Protein AF-A0A537RSR8-F1 (afdb_monomer)

Structure (mmCIF, N/CA/C/O backbone):
data_AF-A0A537RSR8-F1
#
_entry.id   AF-A0A537RSR8-F1
#
loop_
_atom_site.group_PDB
_atom_site.id
_atom_site.type_symbol
_atom_site.label_atom_id
_atom_site.label_alt_id
_atom_site.label_comp_id
_atom_site.label_asym_id
_atom_site.label_entity_id
_atom_site.label_seq_id
_atom_site.pdbx_PDB_ins_code
_atom_site.Cartn_x
_atom_site.Cartn_y
_atom_site.Cartn_z
_atom_site.occupancy
_atom_site.B_iso_or_equiv
_atom_site.auth_seq_id
_atom_site.auth_comp_id
_atom_site.auth_asym_id
_atom_site.auth_atom_id
_atom_site.pdbx_PDB_model_num
ATOM 1 N N . MET A 1 1 ? 3.055 12.876 38.496 1.00 39.62 1 MET A N 1
ATOM 2 C CA . MET A 1 1 ? 2.392 11.932 39.424 1.00 39.62 1 MET A CA 1
ATOM 3 C C . MET A 1 1 ? 3.444 10.927 39.880 1.00 39.62 1 MET A C 1
ATOM 5 O O . MET A 1 1 ? 4.235 10.508 39.049 1.00 39.62 1 MET A O 1
ATOM 9 N N . ALA A 1 2 ? 3.533 10.670 41.182 1.00 47.94 2 ALA A N 1
ATOM 10 C CA . ALA A 1 2 ? 4.694 10.120 41.884 1.00 47.94 2 ALA A CA 1
ATOM 11 C C . ALA A 1 2 ? 4.989 8.625 41.641 1.00 47.94 2 ALA A C 1
ATOM 13 O O . ALA A 1 2 ? 4.062 7.830 41.532 1.00 47.94 2 ALA A O 1
ATOM 14 N N . CYS A 1 3 ? 6.268 8.240 41.731 1.00 43.16 3 CYS A N 1
ATOM 15 C CA . CYS A 1 3 ? 6.656 6.929 42.259 1.00 43.16 3 CYS A CA 1
ATOM 16 C C . CYS A 1 3 ? 7.515 7.129 43.516 1.00 43.16 3 CYS A C 1
ATOM 18 O O . CYS A 1 3 ? 8.520 7.838 43.503 1.00 43.16 3 CYS A O 1
ATOM 20 N N . CYS A 1 4 ? 7.015 6.553 44.608 1.00 46.69 4 CYS A N 1
ATOM 21 C CA . CYS A 1 4 ? 7.458 6.679 45.989 1.00 46.69 4 CYS A CA 1
ATOM 22 C C . CYS A 1 4 ? 8.866 6.136 46.274 1.00 46.69 4 CYS A C 1
ATOM 24 O O . CYS A 1 4 ? 9.307 5.139 45.712 1.00 46.69 4 CYS A O 1
ATOM 26 N N . PHE A 1 5 ? 9.489 6.771 47.269 1.00 52.38 5 PHE A N 1
ATOM 27 C CA . PHE A 1 5 ? 10.624 6.315 48.072 1.00 52.38 5 PHE A CA 1
ATOM 28 C C . PHE A 1 5 ? 10.448 4.895 48.642 1.00 52.38 5 PHE A C 1
ATOM 30 O O . PHE A 1 5 ? 9.408 4.593 49.229 1.00 52.38 5 PHE A O 1
ATOM 37 N N . SER A 1 6 ? 11.531 4.112 48.689 1.00 43.66 6 SER A N 1
ATOM 38 C CA . SER A 1 6 ? 11.964 3.472 49.942 1.00 43.66 6 SER A CA 1
ATOM 39 C C . SER A 1 6 ? 13.430 3.045 49.911 1.00 43.66 6 SER A C 1
ATOM 41 O O . SER A 1 6 ? 14.031 2.831 48.867 1.00 43.66 6 SER A O 1
ATOM 43 N N . ARG A 1 7 ? 14.003 3.071 51.113 1.00 43.72 7 ARG A N 1
ATOM 44 C CA . ARG A 1 7 ? 15.406 3.289 51.465 1.00 43.72 7 ARG A CA 1
ATOM 45 C C . ARG A 1 7 ? 16.280 2.039 51.307 1.00 43.72 7 ARG A C 1
ATOM 47 O O . ARG A 1 7 ? 15.834 0.939 51.588 1.00 43.72 7 ARG A O 1
ATOM 54 N N . ALA A 1 8 ? 17.550 2.303 50.995 1.00 47.47 8 ALA A N 1
ATOM 55 C CA . ALA A 1 8 ? 18.753 1.706 51.580 1.00 47.47 8 ALA A CA 1
ATOM 56 C C . ALA A 1 8 ? 18.809 0.179 51.785 1.00 47.47 8 ALA A C 1
ATOM 58 O O . ALA A 1 8 ? 18.234 -0.340 52.732 1.00 47.47 8 ALA A O 1
ATOM 59 N N . ALA A 1 9 ? 19.704 -0.484 51.050 1.00 43.69 9 ALA A N 1
ATOM 60 C CA . ALA A 1 9 ? 20.720 -1.341 51.662 1.00 43.69 9 ALA A CA 1
ATOM 61 C C . ALA A 1 9 ? 21.849 -1.621 50.662 1.00 43.69 9 ALA A C 1
ATOM 63 O O . ALA A 1 9 ? 21.646 -2.098 49.551 1.00 43.69 9 ALA A O 1
ATOM 64 N N . LEU A 1 10 ? 23.046 -1.278 51.110 1.00 51.28 10 LEU A N 1
ATOM 65 C CA . LEU A 1 10 ? 24.346 -1.427 50.488 1.00 51.28 10 LEU A CA 1
ATOM 66 C C . LEU A 1 10 ? 24.782 -2.901 50.549 1.00 51.28 10 LEU A C 1
ATOM 68 O O . LEU A 1 10 ? 25.144 -3.328 51.632 1.00 51.28 10 LEU A O 1
ATOM 72 N N . HIS A 1 11 ? 24.782 -3.664 49.449 1.00 37.59 11 HIS A N 1
ATOM 73 C CA . HIS A 1 11 ? 25.562 -4.911 49.336 1.00 37.59 11 HIS A CA 1
ATOM 74 C C . HIS A 1 11 ? 25.999 -5.148 47.885 1.00 37.59 11 HIS A C 1
ATOM 76 O O . HIS A 1 11 ? 25.181 -5.261 46.975 1.00 37.59 11 HIS A O 1
ATOM 82 N N . ALA A 1 12 ? 27.314 -5.212 47.691 1.00 51.06 12 ALA A N 1
ATOM 83 C CA . ALA A 1 12 ? 27.969 -5.571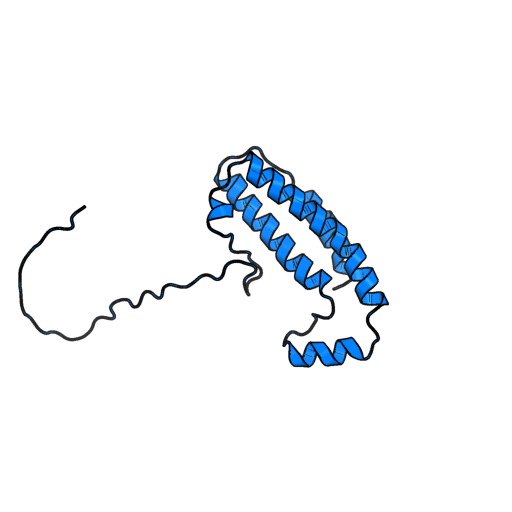 46.446 1.00 51.06 12 ALA A CA 1
ATOM 84 C C . ALA A 1 12 ? 27.857 -7.081 46.194 1.00 51.06 12 ALA A C 1
ATOM 86 O O . ALA A 1 12 ? 28.381 -7.855 46.989 1.00 51.06 12 ALA A O 1
ATOM 87 N N . VAL A 1 13 ? 27.247 -7.488 45.075 1.00 46.44 13 VAL A N 1
ATOM 88 C CA . VAL A 1 13 ? 27.472 -8.788 44.422 1.00 46.44 13 VAL A CA 1
ATOM 89 C C . VAL A 1 13 ? 27.340 -8.603 42.905 1.00 46.44 13 VAL A C 1
ATOM 91 O O . VAL A 1 13 ? 26.468 -7.892 42.414 1.00 46.44 13 VAL A O 1
ATOM 94 N N . LEU A 1 14 ? 28.279 -9.222 42.197 1.00 47.00 14 LEU A N 1
ATOM 95 C CA . LEU A 1 14 ? 28.429 -9.330 40.749 1.00 47.00 14 LEU A CA 1
ATOM 96 C C . LEU A 1 14 ? 27.175 -9.841 40.013 1.00 47.00 14 LEU A C 1
ATOM 98 O O . LEU A 1 14 ? 26.376 -10.584 40.570 1.00 47.00 14 LEU A O 1
ATOM 102 N N . LEU A 1 15 ? 27.149 -9.564 38.702 1.00 53.88 15 LEU A N 1
ATOM 103 C CA . LEU A 1 15 ? 26.334 -10.219 37.669 1.00 53.88 15 LEU A CA 1
ATOM 104 C C . LEU A 1 15 ? 24.812 -9.986 37.733 1.00 53.88 15 LEU A C 1
ATOM 106 O O . LEU A 1 15 ? 24.072 -10.752 38.336 1.00 53.88 15 LEU A O 1
ATOM 110 N N . ALA A 1 16 ? 24.328 -9.033 36.935 1.00 38.84 16 ALA A N 1
ATOM 111 C CA . ALA A 1 16 ? 23.078 -9.207 36.198 1.00 38.84 16 ALA A CA 1
ATOM 112 C C . ALA A 1 16 ? 23.004 -8.203 35.045 1.00 38.84 16 ALA A C 1
ATOM 114 O O . ALA A 1 16 ? 23.120 -6.996 35.241 1.00 38.84 16 ALA A O 1
ATOM 115 N N . CYS A 1 17 ? 22.805 -8.729 33.839 1.00 47.00 17 CYS A N 1
ATOM 116 C CA . CYS A 1 17 ? 22.430 -7.983 32.648 1.00 47.00 17 CYS A CA 1
ATOM 117 C C . CYS A 1 17 ? 21.179 -7.140 32.926 1.00 47.00 17 CYS A C 1
ATOM 119 O O . CYS A 1 17 ? 20.070 -7.668 32.931 1.00 47.00 17 CYS A O 1
ATOM 121 N N . THR A 1 18 ? 21.328 -5.834 33.121 1.00 50.03 18 THR A N 1
ATOM 122 C CA . THR A 1 18 ? 20.189 -4.919 33.196 1.00 50.03 18 THR A CA 1
ATOM 123 C C . THR A 1 18 ? 20.123 -4.082 31.931 1.00 50.03 18 THR A C 1
ATOM 125 O O . THR A 1 18 ? 20.623 -2.969 31.838 1.00 50.03 18 THR A O 1
ATOM 128 N N . LEU A 1 19 ? 19.460 -4.685 30.944 1.00 54.34 19 LEU A N 1
ATOM 129 C CA . LEU A 1 19 ? 18.396 -4.027 30.191 1.00 54.34 19 LEU A CA 1
ATOM 130 C C . LEU A 1 19 ? 18.764 -2.645 29.633 1.00 54.34 19 LEU A C 1
ATOM 132 O O . LEU A 1 19 ? 18.045 -1.669 29.827 1.00 54.34 19 LEU A O 1
ATOM 136 N N . ALA A 1 20 ? 19.774 -2.609 28.766 1.00 46.62 20 ALA A N 1
ATOM 137 C CA . ALA A 1 20 ? 19.586 -1.872 27.524 1.00 46.62 20 ALA A CA 1
ATOM 138 C C . ALA A 1 20 ? 18.528 -2.637 26.710 1.00 46.62 20 ALA A C 1
ATOM 140 O O . ALA A 1 20 ? 18.837 -3.321 25.736 1.00 46.62 20 ALA A O 1
ATOM 141 N N . ALA A 1 21 ? 17.270 -2.590 27.163 1.00 49.69 21 ALA A N 1
ATOM 142 C CA . ALA A 1 21 ? 16.139 -2.810 26.285 1.00 49.69 21 ALA A CA 1
ATOM 143 C C . ALA A 1 21 ? 16.241 -1.668 25.284 1.00 49.69 21 ALA A C 1
ATOM 145 O O . ALA A 1 21 ? 15.820 -0.543 25.554 1.00 49.69 21 ALA A O 1
ATOM 146 N N . GLY A 1 22 ? 16.970 -1.937 24.201 1.00 42.28 22 GLY A N 1
ATOM 147 C CA . GLY A 1 22 ? 17.102 -1.015 23.102 1.00 42.28 22 GLY A CA 1
ATOM 148 C C . GLY A 1 22 ? 15.700 -0.555 22.761 1.00 42.28 22 GLY A C 1
ATOM 149 O O . GLY A 1 22 ? 14.799 -1.378 22.587 1.00 42.28 22 GLY A O 1
ATOM 150 N N . CYS A 1 23 ? 15.515 0.758 22.691 1.00 46.81 23 CYS A N 1
ATOM 151 C CA . CYS A 1 23 ? 14.476 1.310 21.852 1.00 46.81 23 CYS A CA 1
ATOM 152 C C . CYS A 1 23 ? 14.758 0.732 20.463 1.00 46.81 23 CYS A C 1
ATOM 154 O O . CYS A 1 23 ? 15.594 1.247 19.721 1.00 46.81 23 CYS A O 1
ATOM 156 N N . ALA A 1 24 ? 14.163 -0.419 20.153 1.00 47.69 24 ALA A N 1
ATOM 157 C CA . ALA A 1 24 ? 14.047 -0.889 18.799 1.00 47.69 24 ALA A CA 1
ATOM 158 C C . ALA A 1 24 ? 13.184 0.179 18.141 1.00 47.69 24 ALA A C 1
ATOM 160 O O . ALA A 1 24 ? 11.961 0.174 18.268 1.00 47.69 24 ALA A O 1
ATOM 161 N N . ASN A 1 25 ? 13.844 1.173 17.550 1.00 53.41 25 ASN A N 1
ATOM 162 C CA . ASN A 1 25 ? 13.212 2.131 16.672 1.00 53.41 25 ASN A CA 1
ATOM 163 C C . ASN A 1 25 ? 12.733 1.310 15.478 1.00 53.41 25 ASN A C 1
ATOM 165 O O . ASN A 1 25 ? 13.454 1.175 14.491 1.00 53.41 25 ASN A O 1
ATOM 169 N N . ALA A 1 26 ? 11.564 0.679 15.607 1.00 64.56 26 ALA A N 1
ATOM 170 C CA . ALA A 1 26 ? 10.873 0.095 14.478 1.00 64.56 26 ALA A CA 1
ATOM 171 C C . ALA A 1 26 ? 10.691 1.243 13.484 1.00 64.56 26 ALA A C 1
ATOM 173 O O . ALA A 1 26 ? 9.976 2.208 13.758 1.00 64.56 26 ALA A O 1
ATOM 174 N N . SER A 1 27 ? 11.444 1.202 12.386 1.00 80.31 27 SER A N 1
ATOM 175 C CA . SER A 1 27 ? 11.344 2.210 11.341 1.00 80.31 27 SER A CA 1
ATOM 176 C C . SER A 1 27 ? 9.933 2.158 10.773 1.00 80.31 27 SER A C 1
ATOM 178 O O . SER A 1 27 ? 9.438 1.076 10.476 1.00 80.31 27 SER A O 1
ATOM 180 N N . ILE A 1 28 ? 9.275 3.304 10.629 1.00 88.38 28 ILE A N 1
ATOM 181 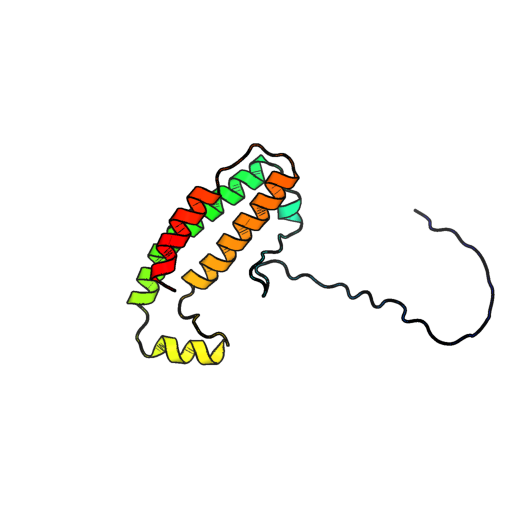C CA . ILE A 1 28 ? 7.988 3.393 9.928 1.00 88.38 28 ILE A CA 1
ATOM 182 C C . ILE A 1 28 ? 8.211 2.998 8.462 1.00 88.38 28 ILE A C 1
ATOM 184 O O . ILE A 1 28 ? 9.248 3.335 7.887 1.00 88.38 28 ILE A O 1
ATOM 188 N N . GLY A 1 29 ? 7.252 2.294 7.859 1.00 90.88 29 GLY A N 1
ATOM 189 C CA . GLY A 1 29 ? 7.303 1.917 6.447 1.00 90.88 29 GLY A CA 1
ATOM 190 C C . GLY A 1 29 ? 7.480 0.422 6.191 1.00 90.88 29 GLY A C 1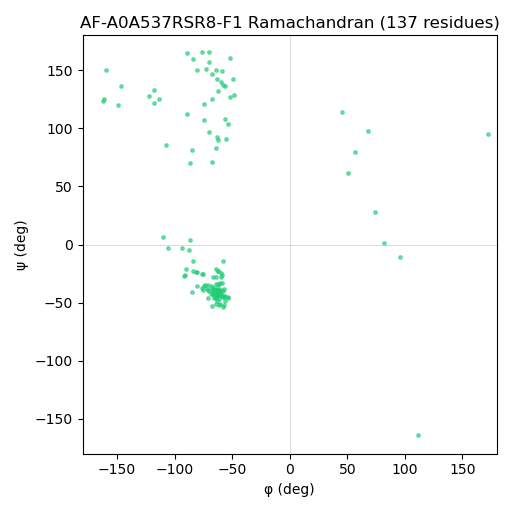
ATOM 191 O O . GLY A 1 29 ? 7.263 -0.413 7.074 1.00 90.88 29 GLY A O 1
ATOM 192 N N . LEU A 1 30 ? 7.869 0.090 4.957 1.00 90.00 30 LEU A N 1
ATOM 193 C CA . LEU A 1 30 ? 8.145 -1.282 4.534 1.00 90.00 30 LEU A CA 1
ATOM 194 C C . LEU A 1 30 ? 9.399 -1.815 5.239 1.00 90.00 30 LEU A C 1
ATOM 196 O O . LEU A 1 30 ? 10.475 -1.220 5.177 1.00 90.00 30 LEU A O 1
ATOM 200 N N . GLN A 1 31 ? 9.246 -2.950 5.904 1.00 91.50 31 GLN A N 1
ATOM 201 C CA . GLN A 1 31 ? 10.297 -3.663 6.608 1.00 91.50 31 GLN A CA 1
ATOM 202 C C . GLN A 1 31 ? 10.998 -4.662 5.683 1.00 91.50 31 GLN A C 1
ATOM 204 O O . GLN A 1 31 ? 10.488 -5.057 4.635 1.00 91.50 31 GLN A O 1
ATOM 209 N N . LYS A 1 32 ? 12.172 -5.137 6.114 1.00 86.88 32 LYS A N 1
ATOM 210 C CA . LYS A 1 32 ? 12.944 -6.160 5.385 1.00 86.88 32 LYS A CA 1
ATOM 211 C C . LYS A 1 32 ? 12.235 -7.515 5.289 1.00 86.88 32 LYS A C 1
ATOM 213 O O . LYS A 1 32 ? 12.590 -8.308 4.426 1.00 86.88 32 LYS A O 1
ATOM 218 N N . ASP A 1 33 ? 11.274 -7.780 6.169 1.00 86.06 33 ASP A N 1
ATOM 219 C CA . ASP A 1 33 ? 10.451 -8.994 6.159 1.00 86.06 33 ASP A CA 1
ATOM 220 C C . ASP A 1 33 ? 9.205 -8.873 5.256 1.00 86.06 33 ASP A C 1
ATOM 222 O O . ASP A 1 33 ? 8.392 -9.793 5.207 1.00 86.06 33 ASP A O 1
ATOM 226 N N . GLY A 1 34 ? 9.046 -7.750 4.543 1.00 87.00 34 GLY A N 1
ATOM 227 C CA . GLY A 1 34 ? 7.904 -7.484 3.666 1.00 87.00 34 GLY A CA 1
ATOM 228 C C . GLY A 1 34 ? 6.656 -6.973 4.391 1.00 87.00 34 GLY A C 1
ATOM 229 O O . GLY A 1 34 ? 5.633 -6.734 3.750 1.00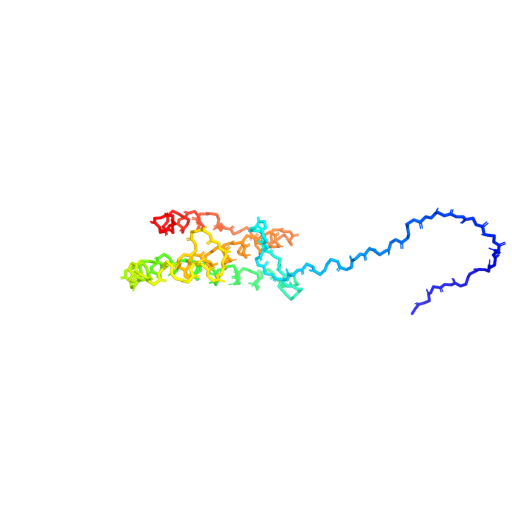 87.00 34 GLY A O 1
ATOM 230 N N . THR A 1 35 ? 6.706 -6.780 5.711 1.00 91.06 35 THR A N 1
ATOM 231 C CA . THR A 1 35 ? 5.607 -6.162 6.462 1.00 91.06 35 THR A CA 1
ATOM 232 C C . THR A 1 35 ? 5.691 -4.639 6.416 1.00 91.06 35 THR A C 1
ATOM 234 O O . THR A 1 35 ? 6.742 -4.069 6.145 1.00 91.06 35 THR A O 1
ATOM 237 N N . TYR A 1 36 ? 4.581 -3.951 6.685 1.00 93.12 36 TYR A N 1
ATOM 238 C CA . TYR A 1 36 ? 4.565 -2.492 6.793 1.00 93.12 36 TYR A CA 1
ATOM 239 C C . TYR A 1 36 ? 4.248 -2.061 8.226 1.00 93.12 36 TYR A C 1
ATOM 241 O O . TYR A 1 36 ? 3.211 -2.444 8.777 1.00 93.12 36 TYR A O 1
ATOM 249 N N . THR A 1 37 ? 5.115 -1.239 8.812 1.00 95.00 37 THR A N 1
ATOM 250 C CA . THR A 1 37 ? 4.903 -0.604 10.118 1.00 95.00 37 THR A CA 1
ATOM 251 C C . THR A 1 37 ? 4.193 0.728 9.910 1.00 95.00 37 THR A C 1
ATOM 253 O O . THR A 1 37 ? 4.781 1.655 9.353 1.00 95.00 37 THR A O 1
ATOM 256 N N . LEU A 1 38 ? 2.938 0.813 10.358 1.00 94.56 38 LEU A N 1
ATOM 257 C CA . LEU A 1 38 ? 2.150 2.049 10.329 1.00 94.56 38 LEU A CA 1
ATOM 258 C C . LEU A 1 38 ? 2.726 3.090 11.281 1.00 94.56 38 LEU A C 1
ATOM 260 O O . LEU A 1 38 ? 3.186 2.749 12.378 1.00 94.56 38 LEU A O 1
ATOM 264 N N . ASP A 1 39 ? 2.612 4.360 10.913 1.00 93.50 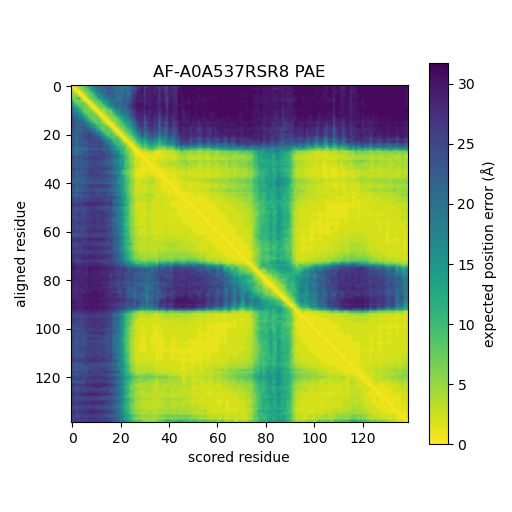39 ASP A N 1
ATOM 265 C CA . ASP A 1 39 ? 2.881 5.435 11.859 1.00 93.50 39 ASP A CA 1
ATOM 266 C C . ASP A 1 39 ? 1.791 5.520 12.952 1.00 93.50 39 ASP A C 1
ATOM 268 O O . ASP A 1 39 ? 0.723 4.903 12.874 1.00 93.50 39 ASP A O 1
ATOM 272 N N . SER A 1 40 ? 2.064 6.262 14.027 1.00 92.06 40 SER A N 1
ATOM 273 C CA . SER A 1 40 ? 1.126 6.391 15.150 1.00 92.06 40 SER A CA 1
ATOM 274 C C . SER A 1 40 ? -0.164 7.135 14.782 1.00 92.06 40 SER A C 1
ATOM 276 O O . SER A 1 40 ? -1.219 6.877 15.370 1.00 92.06 40 SER A O 1
ATOM 278 N N . SER A 1 41 ? -0.112 8.041 13.807 1.00 93.62 41 SER A N 1
ATOM 279 C CA . SER A 1 41 ? -1.285 8.760 13.315 1.00 93.62 41 SER A CA 1
ATOM 280 C C . SER A 1 41 ? -2.209 7.836 12.518 1.00 93.62 41 SER A C 1
ATOM 282 O O . SER A 1 41 ? -3.417 7.867 12.735 1.00 93.62 41 SER A O 1
ATOM 284 N N . GLU A 1 42 ? -1.658 6.929 11.711 1.00 94.12 42 GLU A N 1
ATOM 285 C CA . GLU A 1 42 ? -2.395 5.909 10.956 1.00 94.12 42 GLU A CA 1
ATOM 286 C C . GLU A 1 42 ? -3.055 4.883 11.887 1.00 94.12 42 GLU A C 1
ATOM 288 O O . GLU A 1 42 ? -4.226 4.537 11.720 1.00 94.12 42 GLU A O 1
ATOM 293 N N . GLN A 1 43 ? -2.350 4.452 12.938 1.00 93.50 43 GLN A N 1
ATOM 294 C CA . GLN A 1 43 ? -2.888 3.520 13.939 1.00 93.50 43 GLN A CA 1
ATOM 295 C C . GLN A 1 43 ? -4.068 4.105 14.737 1.00 93.50 43 GLN A C 1
ATOM 297 O O . GLN A 1 43 ? -4.941 3.369 15.216 1.00 93.50 43 GLN A O 1
ATOM 302 N N . THR A 1 44 ? -4.119 5.429 14.895 1.00 95.00 44 THR A N 1
ATOM 303 C CA . THR A 1 44 ? -5.140 6.123 15.699 1.00 95.00 44 THR A CA 1
ATOM 304 C C . THR A 1 44 ? -6.351 6.587 14.892 1.00 95.00 44 THR A C 1
ATOM 306 O O . THR A 1 44 ? -7.327 7.038 15.490 1.00 95.00 44 THR A O 1
ATOM 309 N N . LEU A 1 45 ? -6.354 6.394 13.570 1.00 97.06 45 LEU A N 1
ATOM 310 C CA . LEU A 1 45 ? -7.485 6.733 12.706 1.00 97.06 45 LEU A CA 1
ATOM 311 C C . LEU A 1 45 ? -8.777 5.995 13.100 1.00 97.06 45 LEU A C 1
ATOM 313 O O . LEU A 1 45 ? -8.760 4.863 13.604 1.00 97.06 45 LEU A O 1
ATOM 317 N N . ASP A 1 46 ? -9.907 6.656 12.847 1.00 97.25 46 ASP A N 1
ATOM 318 C CA . ASP A 1 46 ? -11.243 6.066 12.918 1.00 97.25 46 ASP A CA 1
ATOM 319 C C . ASP A 1 46 ? -11.536 5.177 11.697 1.00 97.25 46 ASP A C 1
ATOM 321 O O . ASP A 1 46 ? -10.841 5.234 10.679 1.00 97.25 46 ASP A O 1
ATOM 325 N N . CYS A 1 47 ? -12.588 4.358 11.785 1.00 97.50 47 CYS A N 1
ATOM 326 C CA . CYS A 1 47 ? -12.957 3.418 10.725 1.00 97.50 47 CYS A CA 1
ATOM 327 C C . CYS A 1 47 ? -13.204 4.092 9.366 1.00 97.50 47 CYS A C 1
ATOM 329 O O . CYS A 1 47 ? -12.812 3.540 8.339 1.00 97.50 47 CYS A O 1
ATOM 331 N N . GLY A 1 48 ? -13.818 5.280 9.335 1.00 97.25 48 GLY A N 1
ATOM 332 C CA . GLY A 1 48 ? -14.085 5.989 8.084 1.00 97.25 48 GLY A CA 1
ATOM 333 C C . GLY A 1 48 ? -12.787 6.419 7.406 1.00 97.25 48 GLY A C 1
ATOM 334 O O . GLY A 1 48 ? -12.585 6.176 6.215 1.00 97.25 48 GLY A O 1
ATOM 335 N N . ARG A 1 49 ? -11.858 6.985 8.181 1.00 97.44 49 ARG A N 1
ATOM 336 C CA . ARG A 1 49 ? -10.534 7.372 7.676 1.00 97.44 49 ARG A CA 1
ATOM 337 C C . ARG A 1 49 ? -9.679 6.176 7.280 1.00 97.44 49 ARG A C 1
ATOM 339 O O . ARG A 1 49 ? -9.010 6.246 6.253 1.00 97.44 49 ARG A O 1
ATOM 346 N N . LEU A 1 50 ? -9.697 5.088 8.046 1.00 97.31 50 LEU A N 1
ATOM 347 C CA . LEU A 1 50 ? -8.984 3.861 7.683 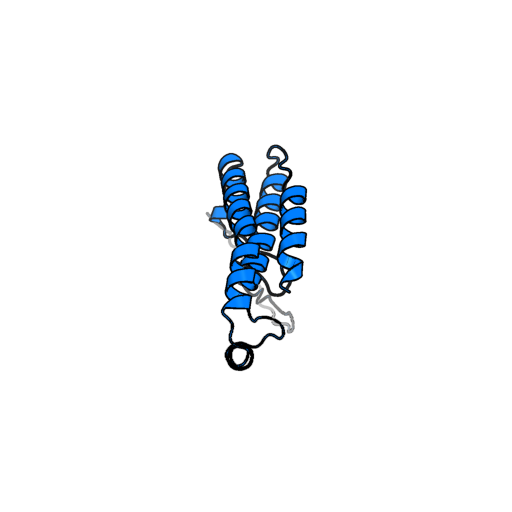1.00 97.31 50 LEU A CA 1
ATOM 348 C C . LEU A 1 50 ? -9.508 3.284 6.366 1.00 97.31 50 LEU A C 1
ATOM 350 O O . LEU A 1 50 ? -8.711 3.009 5.476 1.00 97.31 50 LEU A O 1
ATOM 354 N N . SER A 1 51 ? -10.832 3.186 6.210 1.00 97.19 51 SER A N 1
ATOM 355 C CA . SER A 1 51 ? -11.466 2.739 4.964 1.00 97.19 51 SER A CA 1
ATOM 356 C C . SER A 1 51 ? -11.035 3.604 3.778 1.00 97.19 51 SER A C 1
ATOM 358 O O . SER A 1 51 ? -10.588 3.084 2.759 1.00 97.19 51 SER A O 1
ATOM 360 N N . ASN A 1 52 ? -11.088 4.931 3.917 1.00 97.25 52 ASN A N 1
ATOM 361 C CA . ASN A 1 52 ? -10.684 5.842 2.844 1.00 97.25 52 ASN A CA 1
ATOM 362 C C . ASN A 1 52 ? -9.199 5.705 2.477 1.00 97.25 52 ASN A C 1
ATOM 364 O O . ASN A 1 52 ? -8.861 5.742 1.296 1.00 97.25 52 ASN A O 1
ATOM 368 N N . ASN A 1 53 ? -8.317 5.515 3.463 1.00 96.75 53 ASN A N 1
ATOM 369 C CA . ASN A 1 53 ? -6.896 5.278 3.202 1.00 96.75 53 ASN A CA 1
ATOM 370 C C . ASN A 1 53 ? -6.660 3.941 2.490 1.00 96.75 53 ASN A C 1
ATOM 372 O O . ASN A 1 53 ? -5.892 3.895 1.532 1.0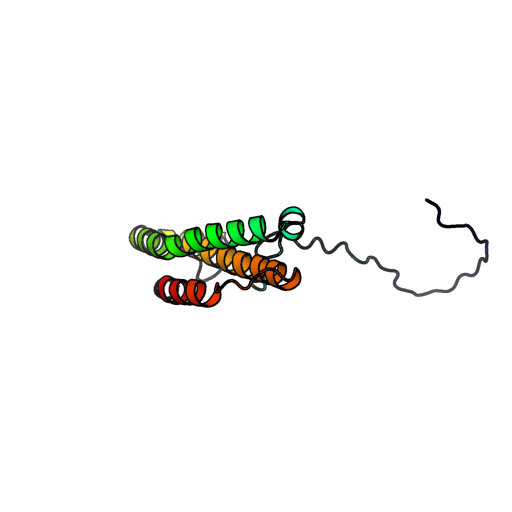0 96.75 53 ASN A O 1
ATOM 376 N N . ILE A 1 54 ? -7.347 2.874 2.912 1.00 97.44 54 ILE A N 1
ATOM 377 C CA . ILE A 1 54 ? -7.298 1.566 2.244 1.00 97.44 54 ILE A CA 1
ATOM 378 C C . ILE A 1 54 ? -7.723 1.713 0.780 1.00 97.44 54 ILE A C 1
ATOM 380 O O . ILE A 1 54 ? -6.970 1.331 -0.114 1.00 97.44 54 ILE A O 1
ATOM 384 N N . TRP A 1 55 ? -8.877 2.332 0.518 1.00 97.06 55 TRP A N 1
ATOM 385 C CA . TRP A 1 55 ? -9.369 2.528 -0.846 1.00 97.06 55 TRP A CA 1
ATOM 386 C C . TRP A 1 55 ? -8.441 3.394 -1.693 1.00 97.06 55 TRP A C 1
ATOM 388 O O . TRP A 1 55 ? -8.162 3.036 -2.834 1.00 97.06 55 TRP A O 1
ATOM 398 N N . GLY A 1 56 ? -7.922 4.496 -1.147 1.00 96.69 56 GLY A N 1
ATOM 399 C CA . GLY A 1 56 ? -6.975 5.356 -1.856 1.00 96.69 56 GLY A CA 1
ATOM 400 C C . GLY A 1 56 ? -5.726 4.594 -2.301 1.00 96.69 56 GLY A C 1
ATOM 401 O O . GLY A 1 56 ? -5.322 4.690 -3.458 1.00 96.69 56 GLY A O 1
ATOM 402 N N . ARG A 1 57 ? -5.160 3.767 -1.417 1.00 96.94 57 ARG A N 1
ATOM 403 C CA . ARG A 1 57 ? -3.982 2.946 -1.734 1.00 96.94 57 ARG A CA 1
ATOM 404 C C . ARG A 1 57 ? -4.296 1.807 -2.701 1.00 96.94 57 ARG A C 1
ATOM 406 O O . ARG A 1 57 ? -3.487 1.536 -3.581 1.00 96.94 57 ARG A O 1
ATOM 413 N N . LEU A 1 58 ? -5.482 1.199 -2.622 1.00 97.00 58 LEU A N 1
ATOM 414 C CA . LEU A 1 58 ? -5.939 0.235 -3.632 1.00 97.00 58 LEU A CA 1
ATOM 415 C C . LEU A 1 58 ? -6.013 0.867 -5.030 1.00 97.00 58 LEU A C 1
ATOM 417 O O . LEU A 1 58 ? -5.616 0.234 -6.004 1.00 97.00 58 LEU A O 1
ATOM 421 N N . GLN A 1 59 ? -6.450 2.125 -5.147 1.00 96.50 59 GLN A N 1
ATOM 422 C CA . GLN A 1 59 ? -6.419 2.834 -6.434 1.00 96.50 59 GLN A CA 1
ATOM 423 C C . GLN A 1 59 ? -4.987 3.081 -6.925 1.00 96.50 59 GLN A C 1
ATOM 425 O O . GLN A 1 59 ? -4.716 2.944 -8.118 1.00 96.50 59 GLN A O 1
ATOM 430 N N . VAL A 1 60 ? -4.055 3.399 -6.019 1.00 95.81 60 VAL A N 1
ATOM 431 C CA . VAL A 1 60 ? -2.631 3.510 -6.373 1.00 95.81 60 VAL A CA 1
ATOM 432 C C . VAL A 1 60 ? -2.120 2.176 -6.904 1.00 95.81 60 VAL A C 1
ATOM 434 O O . VAL A 1 60 ? -1.580 2.158 -8.009 1.00 95.81 60 VAL A O 1
ATOM 437 N N . LEU A 1 61 ? -2.352 1.076 -6.182 1.00 96.12 61 LEU A N 1
ATOM 438 C CA . LEU A 1 61 ? -1.946 -0.278 -6.573 1.00 96.12 61 LEU A CA 1
ATOM 439 C C . LEU A 1 61 ? -2.447 -0.644 -7.971 1.00 96.12 61 LEU A C 1
ATOM 441 O O . LEU A 1 61 ? -1.650 -1.078 -8.799 1.00 96.12 61 LEU A O 1
ATOM 445 N N . LYS A 1 62 ? -3.719 -0.368 -8.276 1.00 95.81 62 LYS A N 1
ATOM 446 C CA . LYS A 1 62 ? -4.312 -0.608 -9.604 1.00 95.81 62 LYS A CA 1
ATOM 447 C C . LYS A 1 62 ? -3.600 0.133 -10.742 1.00 95.81 62 LYS A C 1
ATOM 449 O O . LYS A 1 62 ? -3.633 -0.334 -11.872 1.00 95.81 62 LYS A O 1
ATOM 454 N N . SER A 1 63 ? -2.938 1.257 -10.458 1.00 95.06 63 SER A N 1
ATOM 455 C CA . SER A 1 63 ? -2.173 2.023 -11.457 1.00 95.06 63 SER A CA 1
ATOM 456 C C . SER A 1 63 ? -0.742 1.517 -11.684 1.00 95.06 63 SER A C 1
ATOM 458 O O . SER A 1 63 ? -0.083 1.945 -12.632 1.00 95.06 63 SER A O 1
ATOM 460 N N . LEU A 1 64 ? -0.215 0.664 -10.799 1.00 94.38 64 LEU A N 1
ATOM 461 C CA . LEU A 1 64 ? 1.191 0.253 -10.837 1.00 94.38 64 LEU A CA 1
ATOM 462 C C . LEU A 1 64 ? 1.533 -0.743 -11.952 1.00 94.38 64 LEU A C 1
ATOM 464 O O . LEU A 1 64 ? 2.615 -0.582 -12.511 1.00 94.38 64 LEU A O 1
ATOM 468 N N . PRO A 1 65 ? 0.673 -1.707 -12.339 1.00 93.62 65 PRO A N 1
ATOM 469 C CA . PRO A 1 65 ? 0.946 -2.574 -13.486 1.00 93.62 65 PRO A CA 1
ATOM 470 C C . PRO A 1 65 ? 1.189 -1.793 -14.784 1.00 93.62 65 PRO A C 1
ATOM 472 O O . PRO A 1 65 ? 2.173 -2.043 -15.478 1.00 93.62 65 PRO A O 1
ATOM 475 N N . ASP A 1 66 ? 0.369 -0.778 -15.067 1.00 93.25 66 ASP A N 1
ATOM 476 C CA . ASP A 1 66 ? 0.551 0.072 -16.250 1.00 93.25 66 ASP A CA 1
ATOM 477 C C . ASP A 1 66 ? 1.870 0.855 -16.190 1.00 93.25 66 ASP A C 1
ATOM 479 O O . ASP A 1 66 ? 2.580 0.975 -17.190 1.00 93.25 66 ASP A O 1
ATOM 483 N N . LYS A 1 67 ? 2.250 1.351 -15.006 1.00 90.00 67 LYS A N 1
ATOM 484 C CA . LYS A 1 67 ? 3.553 2.006 -14.810 1.00 90.00 67 LYS A CA 1
ATOM 485 C C . LYS A 1 67 ? 4.710 1.031 -14.995 1.00 90.00 67 LYS A C 1
ATOM 487 O O . LYS A 1 67 ? 5.686 1.387 -15.646 1.00 90.00 67 LYS A O 1
ATOM 492 N N . ALA A 1 68 ? 4.595 -0.192 -14.482 1.00 89.69 68 ALA A N 1
ATOM 493 C CA . ALA A 1 68 ? 5.610 -1.229 -14.639 1.00 89.69 68 ALA A CA 1
ATOM 494 C C . ALA A 1 68 ? 5.823 -1.594 -16.107 1.00 89.69 68 ALA A C 1
ATOM 496 O O . ALA A 1 68 ? 6.968 -1.725 -16.544 1.00 89.69 68 ALA A O 1
ATOM 497 N N . LYS A 1 69 ? 4.744 -1.660 -16.892 1.00 90.06 69 LYS A N 1
ATOM 498 C CA . LYS A 1 69 ? 4.816 -1.828 -18.343 1.00 90.06 69 LYS A CA 1
ATOM 499 C C . LYS A 1 69 ? 5.615 -0.709 -19.009 1.00 90.06 69 LYS A C 1
ATOM 501 O O . LYS A 1 69 ? 6.578 -0.985 -19.721 1.00 90.06 69 LYS A O 1
ATOM 506 N N . VAL A 1 70 ? 5.249 0.546 -18.746 1.00 88.94 70 VAL A N 1
ATOM 507 C CA . VAL A 1 70 ? 5.924 1.715 -19.334 1.00 88.94 70 VAL A CA 1
ATOM 508 C C . VAL A 1 70 ? 7.396 1.770 -18.918 1.00 88.94 70 VAL A C 1
ATOM 510 O O . VAL A 1 70 ? 8.262 2.020 -19.753 1.00 88.94 70 VAL A O 1
ATOM 513 N N . GLU A 1 71 ? 7.707 1.496 -17.651 1.00 85.62 71 GLU A N 1
ATOM 514 C CA . GLU A 1 71 ? 9.087 1.459 -17.158 1.00 85.62 71 GLU A CA 1
ATOM 515 C C . GLU A 1 71 ? 9.896 0.326 -17.810 1.00 85.62 71 GLU A C 1
ATOM 517 O O . GLU A 1 71 ? 11.051 0.546 -18.174 1.00 85.62 71 GLU A O 1
ATOM 522 N N . ARG A 1 72 ? 9.305 -0.861 -18.022 1.00 83.50 72 ARG A N 1
ATOM 523 C CA . ARG A 1 72 ? 9.945 -1.967 -18.761 1.00 83.50 72 ARG A CA 1
ATOM 524 C C . ARG A 1 72 ? 10.240 -1.594 -20.208 1.00 83.50 72 ARG A C 1
ATOM 526 O O . ARG A 1 72 ? 11.321 -1.913 -20.692 1.00 83.50 72 ARG A O 1
ATOM 533 N N . GLU A 1 73 ? 9.301 -0.940 -20.886 1.00 83.00 73 GLU A N 1
ATOM 534 C CA . GLU A 1 73 ? 9.459 -0.503 -22.278 1.00 83.00 73 GLU A CA 1
ATOM 535 C C . GLU A 1 73 ? 10.502 0.622 -22.414 1.00 83.00 73 GLU A C 1
ATOM 537 O O . GLU A 1 73 ? 11.258 0.654 -23.386 1.00 83.00 73 GLU A O 1
ATOM 542 N N . ALA A 1 74 ? 10.583 1.525 -21.431 1.00 76.69 74 ALA A N 1
ATOM 543 C CA . ALA A 1 74 ? 11.528 2.644 -21.413 1.00 76.69 74 ALA A CA 1
ATOM 544 C C . ALA A 1 74 ? 12.943 2.254 -20.949 1.00 76.69 74 ALA A C 1
ATOM 546 O O . ALA A 1 74 ? 13.921 2.942 -21.262 1.00 76.69 74 ALA A O 1
ATOM 547 N N . ALA A 1 75 ? 13.076 1.171 -20.185 1.00 66.56 75 ALA A N 1
ATOM 548 C CA . ALA A 1 75 ? 14.349 0.702 -19.669 1.00 66.56 75 ALA A CA 1
ATOM 549 C C . ALA A 1 75 ? 15.230 0.134 -20.796 1.00 66.56 75 ALA A C 1
ATOM 551 O O . ALA A 1 75 ? 15.143 -1.037 -21.164 1.00 66.56 75 ALA A O 1
ATOM 552 N N . ALA A 1 76 ? 16.144 0.958 -21.322 1.00 56.69 76 ALA A N 1
ATOM 553 C CA . ALA A 1 76 ? 17.186 0.485 -22.226 1.00 56.69 76 ALA A CA 1
ATOM 554 C C . ALA A 1 76 ? 17.998 -0.645 -21.549 1.00 56.69 76 ALA A C 1
ATOM 556 O O . ALA A 1 76 ? 18.384 -0.503 -20.380 1.00 56.69 76 ALA A O 1
ATOM 557 N N . PRO A 1 77 ? 18.325 -1.743 -22.260 1.00 56.84 77 PRO A N 1
ATOM 558 C CA . PRO A 1 77 ? 18.938 -2.946 -21.680 1.00 56.84 77 PRO A CA 1
ATOM 559 C C . PRO A 1 77 ? 20.281 -2.707 -20.961 1.00 56.84 77 PRO A C 1
ATOM 561 O O . PRO A 1 77 ? 20.740 -3.560 -20.200 1.00 56.84 77 PRO A O 1
ATOM 564 N N . THR A 1 78 ? 20.908 -1.547 -21.168 1.00 54.94 78 THR A N 1
ATOM 565 C CA . THR A 1 78 ? 22.184 -1.131 -20.573 1.00 54.94 78 THR A CA 1
ATOM 566 C C . THR A 1 78 ? 22.050 -0.348 -19.258 1.00 54.94 78 THR A C 1
ATOM 568 O O . THR A 1 78 ? 22.952 -0.427 -18.426 1.00 54.94 78 THR A O 1
ATOM 571 N N . ALA A 1 79 ? 20.943 0.367 -19.011 1.00 51.94 79 ALA A N 1
ATOM 572 C CA . ALA A 1 79 ? 20.772 1.207 -17.813 1.00 51.94 79 ALA A CA 1
ATOM 573 C C . ALA A 1 79 ? 20.368 0.397 -16.565 1.00 51.94 79 ALA A C 1
ATOM 575 O O . ALA A 1 79 ? 20.851 0.654 -15.460 1.00 51.94 79 ALA A O 1
ATOM 576 N N . VAL A 1 80 ? 19.558 -0.648 -16.757 1.00 53.81 80 VAL A N 1
ATOM 577 C CA . VAL A 1 80 ? 19.096 -1.559 -15.690 1.00 53.81 80 VAL A CA 1
ATOM 578 C C . VAL A 1 80 ? 20.269 -2.273 -15.005 1.00 53.81 80 VAL A C 1
ATOM 580 O O . VAL A 1 80 ? 20.255 -2.505 -13.798 1.00 53.81 80 VAL A O 1
ATOM 583 N N . GLN A 1 81 ? 21.333 -2.569 -15.756 1.00 51.94 81 GLN A N 1
ATOM 584 C CA . GLN A 1 81 ? 22.519 -3.264 -15.243 1.00 51.94 81 GLN A CA 1
ATOM 585 C C . GLN A 1 81 ? 23.435 -2.359 -14.402 1.00 51.94 81 GLN A C 1
ATOM 587 O O . GLN A 1 81 ? 24.161 -2.857 -13.539 1.00 51.94 81 GLN A O 1
ATOM 592 N N . ALA A 1 82 ? 23.405 -1.041 -14.632 1.00 52.31 82 ALA A N 1
ATOM 593 C CA . ALA A 1 82 ? 24.256 -0.079 -13.932 1.00 52.31 82 ALA A CA 1
ATOM 594 C C . ALA A 1 82 ? 23.659 0.355 -12.582 1.00 52.31 82 ALA A C 1
ATOM 596 O O . ALA A 1 82 ? 24.378 0.416 -11.585 1.00 52.31 82 ALA A O 1
ATOM 597 N N . VAL A 1 83 ? 22.342 0.583 -12.517 1.00 53.22 83 VAL A N 1
ATOM 598 C CA . VAL A 1 83 ? 21.660 1.024 -11.284 1.00 53.22 83 VAL A CA 1
ATOM 599 C C . VAL A 1 83 ? 21.575 -0.104 -10.249 1.00 53.22 83 VAL A C 1
ATOM 601 O O . VAL A 1 83 ? 21.838 0.120 -9.065 1.00 53.22 83 VAL A O 1
ATOM 604 N N . GLY A 1 84 ? 21.332 -1.345 -10.689 1.00 49.44 84 GLY A N 1
ATOM 605 C CA . GLY A 1 84 ? 21.250 -2.511 -9.798 1.00 49.44 84 GLY A CA 1
ATOM 606 C C . GLY A 1 84 ? 22.543 -2.822 -9.030 1.00 49.44 84 GLY A C 1
ATOM 607 O O . GLY A 1 84 ? 22.492 -3.425 -7.958 1.00 49.44 84 GLY A O 1
ATOM 608 N N . ARG A 1 85 ? 23.708 -2.375 -9.526 1.00 52.78 85 ARG A N 1
ATOM 609 C CA . ARG A 1 85 ? 24.999 -2.542 -8.833 1.00 52.78 85 ARG A CA 1
ATOM 610 C C . ARG A 1 85 ? 25.255 -1.504 -7.744 1.00 52.78 85 ARG A C 1
ATOM 612 O O . ARG A 1 85 ? 26.044 -1.784 -6.847 1.00 52.78 85 ARG A O 1
ATOM 619 N N . TRP A 1 86 ? 24.620 -0.336 -7.803 1.00 51.84 86 TRP A N 1
ATOM 620 C CA . TRP A 1 86 ? 24.841 0.728 -6.817 1.00 51.84 86 TRP A CA 1
ATOM 621 C C . TRP A 1 86 ? 23.872 0.652 -5.631 1.00 51.84 86 TRP A C 1
ATOM 623 O O . TRP A 1 86 ? 24.233 1.053 -4.530 1.00 51.84 86 TRP A O 1
ATOM 633 N N . PHE A 1 87 ? 22.684 0.065 -5.827 1.00 56.38 87 PHE A N 1
ATOM 634 C CA . PHE A 1 87 ? 21.626 0.023 -4.808 1.00 56.38 87 PHE A CA 1
ATOM 635 C C . PHE A 1 87 ? 21.333 -1.358 -4.197 1.00 56.38 87 PHE A C 1
ATOM 637 O O . PHE A 1 87 ? 20.423 -1.468 -3.385 1.00 56.38 87 PHE A O 1
ATOM 644 N N . GLY A 1 88 ? 22.124 -2.394 -4.507 1.00 41.09 88 GLY A N 1
ATOM 645 C CA . GLY A 1 88 ? 22.141 -3.655 -3.753 1.00 41.09 88 GLY A CA 1
ATOM 646 C C . GLY A 1 88 ? 20.782 -4.361 -3.637 1.00 41.09 88 GLY A C 1
ATOM 647 O O . GLY A 1 88 ? 20.140 -4.320 -2.593 1.00 41.09 88 GLY A O 1
ATOM 648 N N . GLY A 1 89 ? 20.366 -5.077 -4.682 1.00 43.03 89 GLY A N 1
ATOM 649 C CA . GLY A 1 89 ? 19.181 -5.934 -4.611 1.00 43.03 89 GLY A CA 1
ATOM 650 C C . GLY A 1 89 ? 18.789 -6.506 -5.964 1.00 43.03 89 GLY A C 1
ATOM 651 O O . GLY A 1 89 ? 18.104 -5.859 -6.751 1.00 43.03 89 GLY A O 1
ATOM 652 N N . SER A 1 90 ? 19.256 -7.722 -6.233 1.00 49.91 90 SER A N 1
ATOM 653 C CA . SER A 1 90 ? 18.943 -8.523 -7.416 1.00 49.91 90 SER A CA 1
ATOM 654 C C . SER A 1 90 ? 17.424 -8.625 -7.622 1.00 49.91 90 SER A C 1
ATOM 656 O O . SER A 1 90 ? 16.747 -9.034 -6.690 1.00 49.91 90 SER A O 1
ATOM 658 N N . THR A 1 91 ? 16.966 -8.278 -8.838 1.00 46.56 91 THR A N 1
ATOM 659 C CA . THR A 1 91 ? 15.585 -8.141 -9.391 1.00 46.56 91 THR A CA 1
ATOM 660 C C . THR A 1 91 ? 14.940 -6.740 -9.408 1.00 46.56 91 THR A C 1
ATOM 662 O O . THR A 1 91 ? 13.974 -6.535 -10.140 1.00 46.56 91 THR A O 1
ATOM 665 N N . LYS A 1 92 ? 15.510 -5.724 -8.745 1.00 50.84 92 LYS A N 1
ATOM 666 C CA . LYS A 1 92 ? 14.905 -4.378 -8.606 1.00 50.84 92 LYS A CA 1
ATOM 667 C C . LYS A 1 92 ? 15.206 -3.396 -9.753 1.00 50.84 92 LYS A C 1
ATOM 669 O O . LYS A 1 92 ? 15.969 -2.450 -9.585 1.00 50.84 92 LYS A O 1
ATOM 674 N N . GLY A 1 93 ? 14.644 -3.624 -10.938 1.00 61.44 93 GLY A N 1
ATOM 675 C CA . GLY A 1 93 ? 14.845 -2.724 -12.089 1.00 61.44 93 GLY A CA 1
ATOM 676 C C . GLY A 1 93 ? 13.830 -1.582 -12.217 1.00 61.44 93 GLY A C 1
ATOM 677 O O . GLY A 1 93 ? 14.117 -0.595 -12.887 1.00 61.44 93 GLY A O 1
ATOM 678 N N . LEU A 1 94 ? 12.655 -1.725 -11.603 1.00 77.31 94 LEU A N 1
ATOM 679 C CA . LEU A 1 94 ? 11.503 -0.854 -11.828 1.00 77.31 94 LEU A CA 1
ATOM 680 C C . LEU A 1 94 ? 11.065 -0.210 -10.515 1.00 77.31 94 LEU A C 1
ATOM 682 O O . LEU A 1 94 ? 10.818 -0.916 -9.533 1.00 77.31 94 LEU A O 1
ATOM 686 N N . ALA A 1 95 ? 10.936 1.114 -10.509 1.00 85.94 95 ALA A N 1
ATOM 687 C CA . ALA A 1 95 ? 10.447 1.854 -9.349 1.00 85.94 95 ALA A CA 1
ATOM 688 C C . ALA A 1 95 ? 9.006 1.443 -9.004 1.00 85.94 95 ALA A C 1
ATOM 690 O O . ALA A 1 95 ? 8.649 1.334 -7.833 1.00 85.94 95 ALA A O 1
ATOM 691 N N . SER A 1 96 ? 8.206 1.121 -10.020 1.00 87.88 96 SER A N 1
ATOM 692 C CA . SER A 1 96 ? 6.836 0.614 -9.892 1.00 87.88 96 SER A CA 1
ATOM 693 C C . SER A 1 96 ? 6.699 -0.685 -9.085 1.00 87.88 96 SER A C 1
ATOM 695 O O . SER A 1 96 ? 5.703 -0.847 -8.383 1.00 87.88 96 SER A O 1
ATOM 697 N N . LEU A 1 97 ? 7.679 -1.597 -9.127 1.00 89.75 97 LEU A N 1
ATOM 698 C CA . LEU A 1 97 ? 7.633 -2.836 -8.335 1.00 89.75 97 LEU A CA 1
ATOM 699 C C . LEU A 1 97 ? 7.938 -2.582 -6.857 1.00 89.75 97 LEU A C 1
ATOM 701 O O . LEU A 1 97 ? 7.295 -3.157 -5.983 1.00 89.75 97 LEU A O 1
ATOM 705 N N . GLU A 1 98 ? 8.889 -1.694 -6.568 1.00 89.31 98 GLU A N 1
ATOM 706 C CA . GLU A 1 98 ? 9.187 -1.291 -5.190 1.00 89.31 98 GLU A CA 1
ATOM 707 C C . GLU A 1 98 ? 8.031 -0.491 -4.575 1.00 89.31 98 GLU A C 1
ATOM 709 O O . GLU A 1 98 ? 7.676 -0.685 -3.409 1.00 89.31 98 GLU A O 1
ATOM 714 N N . GLU A 1 99 ? 7.399 0.364 -5.379 1.00 91.56 99 GLU A N 1
ATOM 715 C CA . GLU A 1 99 ? 6.152 1.042 -5.035 1.00 91.56 99 GLU A CA 1
ATOM 716 C C . GLU A 1 99 ? 5.041 0.037 -4.711 1.00 91.56 99 GLU A C 1
ATOM 718 O O . GLU A 1 99 ? 4.356 0.178 -3.697 1.00 91.56 99 GLU A O 1
ATOM 723 N N . TYR A 1 100 ? 4.905 -1.009 -5.534 1.00 94.19 100 TYR A N 1
ATOM 724 C CA . TYR A 1 100 ? 3.898 -2.049 -5.354 1.00 94.19 100 TYR A CA 1
ATOM 725 C C . TYR A 1 100 ? 4.074 -2.783 -4.033 1.00 94.19 100 TYR A C 1
ATOM 727 O O . TYR A 1 100 ? 3.129 -2.866 -3.248 1.00 94.19 100 TYR A O 1
ATOM 735 N N . ASP A 1 101 ? 5.283 -3.274 -3.759 1.00 93.06 101 ASP A N 1
ATOM 736 C CA . ASP A 1 101 ? 5.572 -4.027 -2.537 1.00 93.06 101 ASP A CA 1
ATOM 737 C C . ASP A 1 101 ? 5.256 -3.192 -1.288 1.00 93.06 101 ASP A C 1
ATOM 739 O O . ASP A 1 101 ? 4.667 -3.689 -0.322 1.00 93.06 101 ASP A O 1
ATOM 743 N N . ARG A 1 102 ? 5.581 -1.894 -1.328 1.00 93.88 102 ARG A N 1
ATOM 744 C CA . ARG A 1 102 ? 5.305 -0.969 -0.230 1.00 93.88 102 ARG A CA 1
ATOM 745 C C . ARG A 1 102 ? 3.812 -0.727 -0.035 1.00 93.88 102 ARG A C 1
ATOM 747 O O . ARG A 1 102 ? 3.332 -0.883 1.087 1.00 93.88 102 ARG A O 1
ATOM 754 N N . GLU A 1 103 ? 3.084 -0.348 -1.083 1.00 95.81 103 GLU A N 1
ATOM 755 C CA . GLU A 1 103 ? 1.651 -0.041 -0.978 1.00 95.81 103 GLU A CA 1
ATOM 756 C C . GLU A 1 103 ? 0.823 -1.288 -0.645 1.00 95.81 103 GLU A C 1
ATOM 758 O O . GLU A 1 103 ? -0.097 -1.217 0.172 1.00 95.81 103 GLU A O 1
ATOM 763 N N . HIS A 1 104 ? 1.191 -2.454 -1.180 1.00 96.75 104 HIS A N 1
ATOM 764 C CA . HIS A 1 104 ? 0.534 -3.726 -0.879 1.00 96.75 104 HIS A CA 1
ATOM 765 C C . HIS A 1 104 ? 0.697 -4.092 0.605 1.00 96.75 104 HIS A C 1
ATOM 767 O O . HIS A 1 104 ? -0.286 -4.371 1.304 1.00 96.75 104 HIS A O 1
ATOM 773 N N . ALA A 1 105 ? 1.924 -4.024 1.133 1.00 96.38 105 ALA A N 1
ATOM 774 C CA . ALA A 1 105 ? 2.176 -4.257 2.553 1.00 96.38 105 ALA A CA 1
ATOM 775 C C . ALA A 1 105 ? 1.455 -3.225 3.438 1.00 96.38 105 ALA A C 1
ATOM 777 O O . ALA A 1 105 ? 0.937 -3.571 4.507 1.00 96.38 105 ALA A O 1
ATOM 778 N N . HIS A 1 106 ? 1.379 -1.972 2.984 1.00 97.12 106 HIS A N 1
ATOM 779 C CA . HIS A 1 106 ? 0.681 -0.903 3.684 1.00 97.12 106 HIS A CA 1
ATOM 780 C C . HIS A 1 106 ? -0.826 -1.179 3.775 1.00 97.12 106 HIS A C 1
ATOM 782 O O . HIS A 1 106 ? -1.373 -1.194 4.881 1.00 97.12 106 HIS A O 1
ATOM 788 N N . VAL A 1 107 ? -1.494 -1.497 2.662 1.00 97.69 107 VAL A N 1
ATOM 789 C CA . VAL A 1 107 ? -2.922 -1.869 2.648 1.00 97.69 107 VAL A CA 1
ATOM 790 C C . VAL A 1 107 ? -3.200 -3.012 3.623 1.00 97.69 107 VAL A C 1
ATOM 792 O O . VAL A 1 107 ? -4.121 -2.911 4.435 1.00 97.69 107 VAL A O 1
ATOM 795 N N . ARG A 1 108 ? -2.365 -4.059 3.633 1.00 96.88 108 ARG A N 1
ATOM 796 C CA . ARG A 1 108 ? -2.510 -5.175 4.584 1.00 96.88 108 ARG A CA 1
ATOM 797 C C . ARG A 1 108 ? -2.321 -4.744 6.037 1.00 96.88 108 ARG A C 1
ATOM 799 O O . ARG A 1 108 ? -2.951 -5.299 6.936 1.00 96.88 108 ARG A O 1
ATOM 806 N N . SER A 1 109 ? -1.453 -3.775 6.304 1.00 97.06 109 SER A N 1
ATOM 807 C CA . SER A 1 109 ? -1.257 -3.241 7.653 1.00 97.06 109 SER A CA 1
ATOM 808 C C . SER A 1 109 ? -2.448 -2.401 8.119 1.00 97.06 109 SER A C 1
ATOM 810 O O . SER A 1 109 ? -2.989 -2.661 9.194 1.00 97.06 109 SER A O 1
ATOM 812 N N . LEU A 1 110 ? -2.947 -1.497 7.270 1.00 97.38 110 LEU A N 1
ATOM 813 C CA . LEU A 1 110 ? -4.166 -0.727 7.541 1.00 97.38 110 LEU A CA 1
ATOM 814 C C . LEU A 1 110 ? -5.377 -1.639 7.744 1.00 97.38 110 LEU A C 1
ATOM 816 O O . LEU A 1 110 ? -6.147 -1.428 8.677 1.00 97.38 110 LEU A O 1
ATOM 820 N N . HIS A 1 111 ? -5.528 -2.678 6.920 1.00 97.12 111 HIS A N 1
ATOM 821 C CA . HIS A 1 111 ? -6.637 -3.621 7.037 1.00 97.12 111 HIS A CA 1
ATOM 822 C C . HIS A 1 111 ? -6.590 -4.428 8.339 1.00 97.12 111 HIS A C 1
ATOM 824 O O . HIS A 1 111 ? -7.618 -4.599 8.993 1.00 97.12 111 HIS A O 1
ATOM 830 N N . ARG A 1 112 ? -5.399 -4.845 8.791 1.00 96.00 112 ARG A N 1
ATOM 831 C CA . ARG A 1 112 ? -5.234 -5.471 10.114 1.00 96.00 112 ARG A CA 1
ATOM 832 C C . ARG A 1 112 ? -5.665 -4.532 11.240 1.00 96.00 112 ARG A C 1
ATOM 834 O O . ARG A 1 112 ? -6.391 -4.959 12.136 1.00 96.00 112 ARG A O 1
ATOM 841 N N . THR A 1 113 ? -5.276 -3.258 11.187 1.00 96.81 113 THR A N 1
ATOM 842 C CA . THR A 1 113 ? -5.725 -2.246 12.160 1.00 96.81 113 THR A CA 1
ATOM 843 C C . THR A 1 113 ? -7.236 -2.019 12.095 1.00 96.81 113 THR A C 1
ATOM 845 O O . THR A 1 113 ? -7.886 -1.892 13.131 1.00 96.81 113 THR A O 1
ATOM 848 N N . PHE A 1 114 ? -7.805 -2.002 10.894 1.00 97.31 114 PHE A N 1
ATOM 849 C CA . PHE A 1 114 ? -9.232 -1.822 10.648 1.00 97.31 114 PHE A CA 1
ATOM 850 C C . PHE A 1 114 ? -10.073 -2.973 11.228 1.00 97.31 114 PHE A C 1
ATOM 852 O O . PHE A 1 114 ? -11.030 -2.722 11.962 1.00 97.31 114 PHE A O 1
ATOM 859 N N . ILE A 1 115 ? -9.660 -4.226 11.009 1.00 96.94 115 ILE A N 1
ATOM 860 C CA . ILE A 1 115 ? -10.276 -5.403 11.645 1.00 96.94 115 ILE A CA 1
ATOM 861 C C . ILE A 1 115 ? -10.083 -5.360 13.163 1.00 96.94 115 ILE A C 1
ATOM 863 O O . ILE A 1 115 ? -11.036 -5.574 13.909 1.00 96.94 115 ILE A O 1
ATOM 867 N N . GLY A 1 116 ? -8.873 -5.044 13.636 1.00 96.12 116 GLY A N 1
ATOM 868 C CA . GLY A 1 116 ? -8.562 -4.976 15.067 1.00 96.12 116 GLY A CA 1
ATOM 869 C C . GLY A 1 116 ? -9.408 -3.954 15.837 1.00 96.12 116 GLY A C 1
ATOM 870 O O . GLY A 1 116 ? -9.621 -4.115 17.036 1.00 96.12 116 GLY A O 1
ATOM 871 N N . LYS A 1 117 ? -9.930 -2.930 15.152 1.00 96.31 117 LYS A N 1
ATOM 872 C CA . LYS A 1 117 ? -10.858 -1.930 15.706 1.00 96.31 117 LYS A CA 1
ATOM 873 C C . LYS A 1 117 ? -12.336 -2.331 15.618 1.00 96.31 117 LYS A C 1
ATOM 875 O O . LYS A 1 117 ? -13.177 -1.597 16.127 1.00 96.31 117 LYS A O 1
ATOM 880 N N . GLY A 1 118 ? -12.663 -3.459 14.987 1.00 96.50 118 GLY A N 1
ATOM 881 C CA . GLY A 1 118 ? -14.043 -3.919 14.811 1.00 96.50 118 GLY A CA 1
ATOM 882 C C . GLY A 1 118 ? -14.834 -3.130 13.764 1.00 96.50 118 GLY A C 1
ATOM 883 O O . GLY A 1 118 ? -16.051 -3.006 13.883 1.00 96.50 118 GLY A O 1
ATOM 884 N N . CYS A 1 119 ? -14.161 -2.563 12.760 1.00 96.12 119 CYS A N 1
ATOM 885 C CA . CYS A 1 119 ? -14.830 -1.850 11.674 1.00 96.12 119 CYS A CA 1
ATOM 886 C C . CYS A 1 119 ? -15.612 -2.818 10.745 1.00 96.12 119 CYS A C 1
ATOM 888 O O . CYS A 1 119 ? -15.278 -4.005 10.686 1.00 96.12 119 CYS A O 1
ATOM 890 N N . PRO A 1 120 ? -16.636 -2.345 9.999 1.00 94.69 120 PRO A N 1
ATOM 891 C CA . PRO A 1 120 ? -17.397 -3.181 9.062 1.00 94.69 120 PRO A CA 1
ATOM 892 C C . PRO A 1 120 ? -16.491 -3.808 7.996 1.00 94.69 120 PRO A C 1
ATOM 894 O O . PRO A 1 120 ? -15.649 -3.089 7.474 1.00 94.69 120 PRO A O 1
ATOM 897 N N . PRO A 1 121 ? -16.652 -5.092 7.636 1.00 90.06 1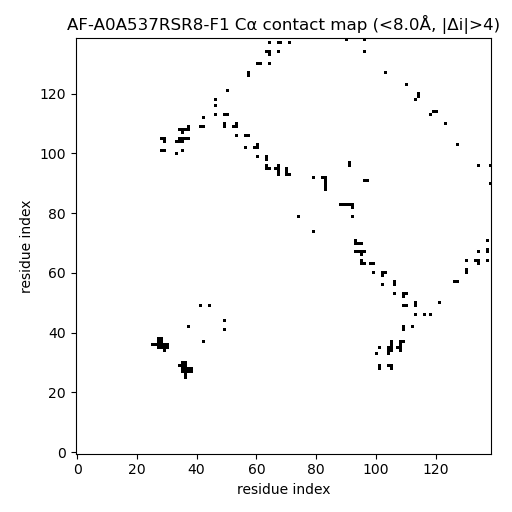21 PRO A N 1
ATOM 898 C CA . PRO A 1 121 ? -15.704 -5.797 6.774 1.00 90.06 121 PRO A CA 1
ATOM 899 C C . PRO A 1 121 ? -15.547 -5.134 5.396 1.00 90.06 121 PRO A C 1
ATOM 901 O O . PRO A 1 121 ? -16.529 -4.706 4.789 1.00 90.06 121 PRO A O 1
ATOM 904 N N . LEU A 1 122 ? -14.308 -5.092 4.899 1.00 91.31 122 LEU A N 1
ATOM 905 C CA . LEU A 1 122 ? -13.953 -4.649 3.550 1.00 91.31 122 LEU A CA 1
ATOM 906 C C . LEU A 1 122 ? -13.313 -5.818 2.803 1.00 91.31 122 LEU A C 1
ATOM 908 O O . LEU A 1 122 ? -12.418 -6.474 3.333 1.00 91.31 122 LEU A O 1
ATOM 912 N N . ASP A 1 123 ? -13.749 -6.067 1.572 1.00 91.88 123 ASP A N 1
ATOM 913 C CA . ASP A 1 123 ? -13.138 -7.091 0.727 1.00 91.88 123 ASP A CA 1
ATOM 914 C C . ASP A 1 123 ? -11.925 -6.517 -0.009 1.00 91.88 123 ASP A C 1
ATOM 916 O O . ASP A 1 123 ? -12.011 -6.077 -1.152 1.00 91.88 123 ASP A O 1
ATOM 920 N N . ILE A 1 124 ? -10.791 -6.459 0.691 1.00 93.69 124 ILE A N 1
ATOM 921 C CA . ILE A 1 124 ? -9.532 -6.021 0.082 1.00 93.69 124 ILE A CA 1
ATOM 922 C C . ILE A 1 124 ? -8.815 -7.154 -0.653 1.00 93.69 124 ILE A C 1
ATOM 924 O O . ILE A 1 124 ? -7.980 -6.889 -1.508 1.00 93.69 124 ILE A O 1
ATOM 928 N N . GLU A 1 125 ? -9.089 -8.413 -0.306 1.00 93.38 125 GLU A N 1
ATOM 929 C CA . GLU A 1 125 ? -8.297 -9.538 -0.807 1.00 93.38 125 GLU A CA 1
ATOM 930 C C . GLU A 1 125 ? -8.619 -9.821 -2.276 1.00 93.38 125 GLU A C 1
ATOM 932 O O . GLU A 1 125 ? -7.706 -10.136 -3.034 1.00 93.38 125 GLU A O 1
ATOM 937 N N . SER A 1 126 ? -9.873 -9.642 -2.708 1.00 93.25 126 SER A N 1
ATOM 938 C CA . SER A 1 126 ? -10.230 -9.740 -4.130 1.00 93.25 126 SER A CA 1
ATOM 939 C C . SER A 1 126 ? -9.530 -8.670 -4.980 1.00 93.25 126 SER A C 1
ATOM 941 O O . SER A 1 126 ? -8.997 -8.970 -6.049 1.00 93.25 126 SER A O 1
ATOM 943 N N . GLU A 1 127 ? -9.463 -7.439 -4.473 1.00 92.56 127 GLU A N 1
ATOM 944 C CA . GLU A 1 127 ? -8.811 -6.303 -5.133 1.00 92.56 127 GLU A CA 1
ATOM 945 C C . GLU A 1 127 ? -7.287 -6.467 -5.210 1.00 92.56 127 GLU A C 1
ATOM 947 O O . GLU A 1 127 ? -6.668 -6.204 -6.249 1.00 92.56 127 GLU A O 1
ATOM 952 N N . LEU A 1 128 ? -6.673 -6.938 -4.120 1.00 94.62 128 LEU A N 1
ATOM 953 C CA . LEU A 1 128 ? -5.247 -7.249 -4.096 1.00 94.62 128 LEU A CA 1
ATOM 954 C C . LEU A 1 128 ? -4.927 -8.415 -5.033 1.00 94.62 128 LEU A C 1
ATOM 956 O O . LEU A 1 128 ? -4.010 -8.280 -5.833 1.00 94.62 128 LEU A O 1
ATOM 960 N N . ALA A 1 129 ? -5.717 -9.493 -5.032 1.00 94.88 129 ALA A N 1
ATOM 961 C CA . ALA A 1 129 ? -5.480 -10.654 -5.891 1.00 94.88 129 ALA A CA 1
ATOM 962 C C . ALA A 1 129 ? -5.509 -10.307 -7.390 1.00 94.88 129 ALA A C 1
ATOM 964 O O . ALA A 1 129 ? -4.671 -10.788 -8.156 1.00 94.88 129 ALA A O 1
ATOM 965 N N . ALA A 1 130 ? -6.443 -9.450 -7.815 1.00 92.19 130 ALA A N 1
ATOM 966 C CA . ALA A 1 130 ? -6.496 -8.977 -9.197 1.00 92.19 130 ALA A CA 1
ATOM 967 C C . ALA A 1 130 ? -5.236 -8.181 -9.577 1.00 92.19 130 ALA A C 1
ATOM 969 O O . ALA A 1 130 ? -4.696 -8.342 -10.673 1.00 92.19 130 ALA A O 1
ATOM 970 N N . THR A 1 131 ? -4.742 -7.349 -8.659 1.00 93.31 131 THR A N 1
ATOM 971 C CA . THR A 1 131 ? -3.548 -6.531 -8.901 1.00 93.31 131 THR A CA 1
ATOM 972 C C . THR A 1 131 ? -2.258 -7.358 -8.823 1.00 93.31 131 THR A 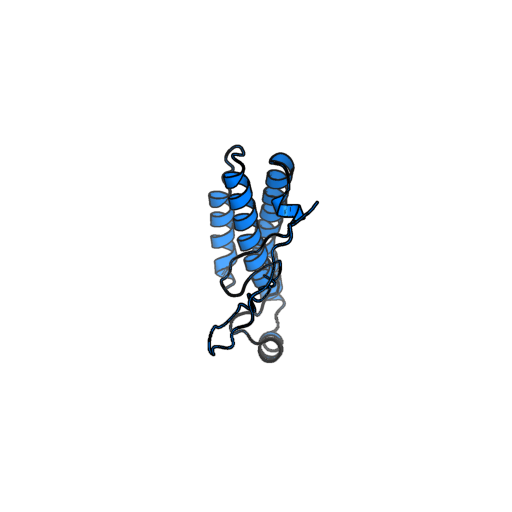C 1
ATOM 974 O O . THR A 1 131 ? -1.363 -7.160 -9.644 1.00 93.31 131 THR A O 1
ATOM 977 N N . ASP A 1 132 ? -2.182 -8.326 -7.905 1.00 94.31 132 ASP A N 1
ATOM 978 C CA . ASP A 1 132 ? -1.081 -9.289 -7.772 1.00 94.31 132 ASP A CA 1
ATOM 979 C C . ASP A 1 132 ? -0.877 -10.062 -9.078 1.00 94.31 132 ASP A C 1
ATOM 981 O O . ASP A 1 132 ? 0.251 -10.197 -9.555 1.00 94.31 132 ASP A O 1
ATOM 985 N N . ALA A 1 133 ? -1.971 -10.530 -9.687 1.00 94.06 133 ALA A N 1
ATOM 986 C CA . ALA A 1 133 ? -1.919 -11.225 -10.967 1.00 94.06 133 ALA A CA 1
ATOM 987 C C . ALA A 1 133 ? -1.366 -10.325 -12.087 1.00 94.06 133 ALA A C 1
ATOM 989 O O . ALA A 1 133 ? -0.517 -10.764 -12.857 1.00 94.06 133 ALA A O 1
ATOM 990 N N . ALA A 1 134 ? -1.797 -9.061 -12.146 1.00 92.94 134 ALA A N 1
ATOM 991 C CA . ALA A 1 134 ? -1.362 -8.118 -13.176 1.00 92.94 134 ALA A CA 1
ATOM 992 C C . ALA A 1 134 ? 0.108 -7.689 -13.022 1.00 92.94 134 ALA A C 1
ATOM 994 O O . ALA A 1 134 ? 0.825 -7.559 -14.011 1.00 92.94 134 ALA A O 1
ATOM 995 N N . ILE A 1 135 ? 0.585 -7.463 -11.792 1.00 91.06 135 ILE A N 1
ATOM 996 C CA . ILE A 1 135 ? 1.976 -7.047 -11.555 1.00 91.06 135 ILE A CA 1
ATOM 997 C C . ILE A 1 135 ? 2.965 -8.216 -11.714 1.00 91.06 135 ILE A C 1
ATOM 999 O O . ILE A 1 135 ? 4.141 -7.988 -12.001 1.00 91.06 135 ILE A O 1
ATOM 1003 N N . ALA A 1 136 ? 2.515 -9.465 -11.526 1.00 90.56 136 ALA A N 1
ATOM 1004 C CA . ALA A 1 136 ? 3.361 -10.657 -11.610 1.00 90.56 136 ALA A CA 1
ATOM 1005 C C . ALA A 1 136 ? 4.026 -10.830 -12.984 1.00 90.56 136 ALA A C 1
ATOM 1007 O O . ALA A 1 136 ? 5.130 -11.360 -13.052 1.00 90.56 136 ALA A O 1
ATOM 1008 N N . GLU A 1 137 ? 3.407 -10.327 -14.055 1.00 89.00 137 GLU A N 1
ATOM 1009 C CA . GLU A 1 137 ? 3.972 -10.332 -15.413 1.00 89.00 137 GLU A CA 1
ATOM 1010 C C . GLU A 1 137 ? 5.273 -9.519 -15.531 1.00 89.00 137 GLU A C 1
ATOM 1012 O O . GLU A 1 137 ? 6.076 -9.751 -16.435 1.00 89.00 137 GLU A O 1
ATOM 1017 N N . TYR A 1 138 ? 5.496 -8.568 -14.617 1.00 84.31 138 TYR A N 1
ATOM 1018 C CA . TYR A 1 138 ? 6.624 -7.639 -14.662 1.00 84.31 138 TYR A CA 1
ATOM 1019 C C . TYR A 1 138 ? 7.724 -7.939 -13.644 1.00 84.31 138 TYR A C 1
ATOM 1021 O O . TYR A 1 138 ? 8.727 -7.219 -13.654 1.00 84.31 138 TYR A O 1
ATOM 1029 N N . ARG A 1 139 ? 7.564 -8.949 -12.782 1.00 76.19 139 ARG A N 1
ATOM 1030 C CA . ARG A 1 139 ? 8.587 -9.371 -11.810 1.00 76.19 139 ARG A CA 1
ATOM 1031 C C . ARG A 1 139 ? 9.652 -10.231 -12.485 1.00 76.19 139 ARG A C 1
ATOM 1033 O O . ARG A 1 139 ? 10.845 -9.873 -12.350 1.00 76.19 139 ARG A O 1
#

Sequence (139 aa):
MACCFSRAALHAVLLACTLAAGCANASIGLQKDGTYTLDSSEQTLDCGRLSNNIWGRLQVLKSLPDKAKVEREAAAPTAVQAVGRWFGGSTKGLASLEEYDREHAHVRSLHRTFIGKGCPPLDIESELAATDAAIAEYR

Secondary structure (DSSP, 8-state):
---------------------------SEE-TTS-EE--HHHHH--HHHHHHHHHHHHHHHHHHHHHHHHHHHH--TTHHHHHHHHTT-TT---HHHHHHHHHHHHHHHHHHHHHHTTPPP--HHHHHHHHHHHHHTT-

Nearest PDB structures (foldseek):
  5ew5-assembly4_D  TM=2.832E-01  e=8.203E-01  Escherichia coli
  2b5u-assembly2_C  TM=2.879E-01  e=2.155E+00  Escherichia coli
  7nsu-assembly1_D  TM=2.848E-01  e=3.030E+00  Escherichia coli

pLDDT: mean 78.84, std 20.81, range [37.59, 97.69]

Radius of gyration: 22.76 Å; Cα contacts (8 Å, |Δi|>4): 105; chains: 1; bounding box: 46×23×74 Å

Solvent-accessible surface area (backbone atoms only — not comparable to full-atom values): 8708 Å² total; per-residue (Å²): 137,89,83,82,89,83,81,88,82,92,77,94,76,82,91,76,93,77,76,82,70,66,82,75,75,75,65,70,37,69,44,97,85,61,47,32,39,73,48,73,69,68,72,67,51,51,62,70,56,46,51,50,52,42,53,54,45,51,54,52,49,65,50,29,41,62,46,38,51,52,47,58,75,67,53,52,87,69,56,52,65,57,54,41,70,77,68,73,51,94,81,67,73,48,70,36,56,59,50,41,56,40,48,53,22,38,41,55,38,53,48,51,54,38,56,74,69,69,43,84,90,74,84,56,64,66,59,46,50,57,40,52,61,57,40,57,82,74,106

Mean predicted aligned error: 12.56 Å

Foldseek 3Di:
DDDDDDDDDDDDDDDDDDDPVPPPPPDAFQDPVLAGHHDPVLLPDDLVVLVVLLVVLLVVLQCLLVQLVVQVVPDDPPPQVVVCVVPPDPPPSGPSVVSNSGSLNVSVVSQVSSVVVVHDDDPVPVSNVVSCVSNVVRD